Protein AF-A0A939XSK6-F1 (afdb_monomer_lite)

pLDDT: mean 89.53, std 6.81, range [53.38, 95.06]

Structure (mmCIF, N/CA/C/O backbone):
data_AF-A0A939XSK6-F1
#
_entry.id   AF-A0A939XSK6-F1
#
loop_
_atom_site.group_PDB
_atom_site.id
_atom_site.type_symbol
_atom_site.label_atom_id
_atom_site.label_alt_id
_atom_site.label_comp_id
_atom_site.label_asym_id
_atom_site.label_entity_id
_atom_site.label_seq_id
_atom_site.pdbx_PDB_ins_code
_atom_site.Cartn_x
_atom_site.Cartn_y
_atom_site.Cartn_z
_atom_site.occupancy
_atom_site.B_iso_or_equiv
_atom_site.auth_seq_id
_atom_site.auth_comp_id
_atom_site.auth_asym_id
_atom_site.auth_atom_id
_atom_site.pdbx_PDB_model_num
ATOM 1 N N . MET A 1 1 ? -13.984 -13.752 11.969 1.00 53.38 1 MET A N 1
ATOM 2 C CA . MET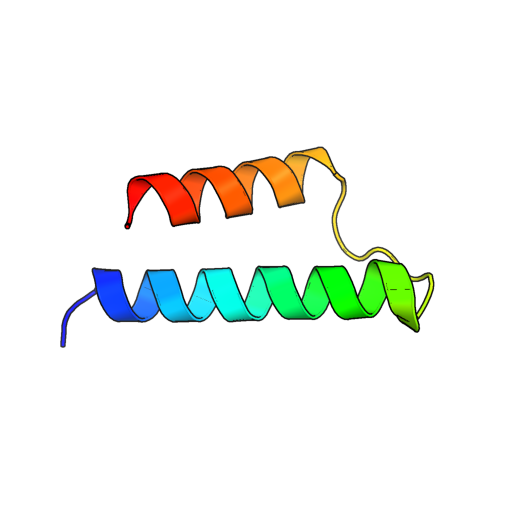 A 1 1 ? -13.019 -13.445 10.898 1.00 53.38 1 MET A CA 1
ATOM 3 C C . MET A 1 1 ? -13.137 -11.955 10.714 1.00 53.38 1 MET A C 1
ATOM 5 O O . MET A 1 1 ? -14.223 -11.505 10.370 1.00 53.38 1 MET A O 1
ATOM 9 N N . ASP A 1 2 ? -12.129 -11.213 11.143 1.00 77.19 2 ASP A N 1
ATOM 10 C CA . ASP A 1 2 ? -12.216 -9.762 11.232 1.00 77.19 2 ASP A CA 1
ATOM 11 C C . ASP A 1 2 ? -12.173 -9.178 9.814 1.00 77.19 2 ASP A C 1
ATOM 13 O O . ASP A 1 2 ? -11.232 -9.419 9.054 1.00 77.19 2 ASP A O 1
ATOM 17 N N . LEU A 1 3 ? -13.248 -8.495 9.413 1.00 78.38 3 LEU A N 1
ATOM 18 C CA . LEU A 1 3 ? -13.394 -7.955 8.056 1.00 78.38 3 LEU A CA 1
ATOM 19 C C . LEU A 1 3 ? -12.289 -6.928 7.746 1.00 78.38 3 LEU A C 1
ATOM 21 O O . LEU A 1 3 ? -11.833 -6.819 6.609 1.00 78.38 3 LEU A O 1
ATOM 25 N N . PHE A 1 4 ? -11.838 -6.217 8.781 1.00 84.00 4 PHE A N 1
ATOM 26 C CA . PHE A 1 4 ? -10.792 -5.204 8.710 1.00 84.00 4 PHE A C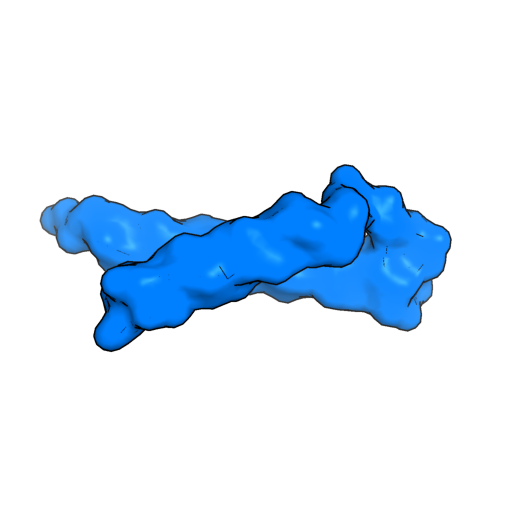A 1
ATOM 27 C C . PHE A 1 4 ? -9.427 -5.814 8.382 1.00 84.00 4 PHE A C 1
ATOM 29 O O . PHE A 1 4 ? -8.751 -5.352 7.466 1.00 84.00 4 PHE A O 1
ATOM 36 N N . GLU A 1 5 ? -9.057 -6.922 9.031 1.00 87.06 5 GLU A N 1
ATOM 37 C CA . GLU A 1 5 ? -7.795 -7.624 8.761 1.00 87.06 5 GLU A CA 1
ATOM 38 C C . GLU A 1 5 ? -7.713 -8.143 7.318 1.00 87.06 5 GLU A C 1
ATOM 40 O O . GLU A 1 5 ? -6.653 -8.095 6.686 1.00 87.06 5 GLU A O 1
ATOM 45 N N . GLN A 1 6 ? -8.834 -8.627 6.772 1.00 89.56 6 GLN A N 1
ATOM 46 C CA . GLN A 1 6 ? -8.900 -9.066 5.377 1.00 89.56 6 GLN A CA 1
ATOM 47 C C . GLN A 1 6 ? -8.698 -7.900 4.412 1.00 89.56 6 GLN A C 1
ATOM 49 O O . GLN A 1 6 ? -7.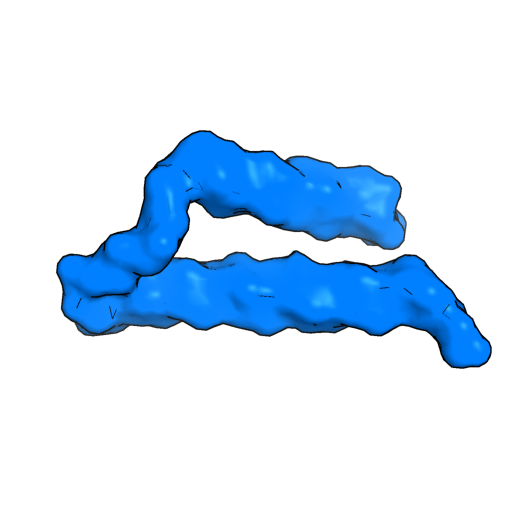922 -8.028 3.462 1.00 89.56 6 GLN A O 1
ATOM 54 N N . ARG A 1 7 ? -9.342 -6.759 4.679 1.00 90.38 7 ARG A N 1
ATOM 55 C CA . ARG A 1 7 ? -9.231 -5.572 3.830 1.00 90.38 7 ARG A CA 1
ATOM 56 C C . ARG A 1 7 ? -7.832 -4.960 3.874 1.00 90.38 7 ARG A C 1
ATOM 58 O O . ARG A 1 7 ? -7.277 -4.664 2.822 1.00 90.38 7 ARG A O 1
ATOM 65 N N . ILE A 1 8 ? -7.217 -4.875 5.053 1.00 92.44 8 ILE A N 1
ATOM 66 C CA . ILE A 1 8 ? -5.818 -4.444 5.222 1.00 92.44 8 ILE A CA 1
ATOM 67 C C . ILE A 1 8 ? -4.878 -5.328 4.398 1.00 92.44 8 ILE A C 1
ATOM 69 O O . ILE A 1 8 ? -3.988 -4.835 3.700 1.00 92.44 8 ILE A O 1
ATOM 73 N N . LYS A 1 9 ? -5.072 -6.651 4.454 1.00 93.00 9 LYS A N 1
ATOM 74 C CA . LYS A 1 9 ? -4.244 -7.596 3.701 1.00 93.00 9 LYS A CA 1
ATOM 75 C C . LYS A 1 9 ? -4.410 -7.421 2.190 1.00 93.00 9 LYS A C 1
ATOM 77 O O . LYS A 1 9 ? -3.417 -7.466 1.469 1.00 93.00 9 LYS A O 1
ATOM 82 N N . GLU A 1 10 ? -5.637 -7.211 1.728 1.00 93.19 10 GLU A N 1
ATOM 83 C CA . GLU A 1 10 ? -5.942 -6.973 0.318 1.00 93.19 10 GLU A CA 1
ATOM 84 C C . GLU A 1 10 ? -5.316 -5.666 -0.185 1.00 93.19 10 GLU A C 1
ATOM 86 O O . GLU A 1 10 ? -4.602 -5.675 -1.186 1.00 93.19 10 GLU A O 1
ATOM 91 N N . LEU A 1 11 ? -5.485 -4.563 0.550 1.00 93.88 11 LEU A N 1
ATOM 92 C CA . LEU A 1 11 ? -4.886 -3.269 0.214 1.00 93.88 11 LEU A CA 1
ATOM 93 C C . LEU A 1 11 ? -3.358 -3.355 0.142 1.00 93.88 11 LEU A C 1
ATOM 95 O O . LEU A 1 11 ? -2.751 -2.848 -0.802 1.00 93.88 11 LEU A O 1
ATOM 99 N N . ARG A 1 12 ? -2.724 -4.066 1.084 1.00 93.56 12 ARG A N 1
ATOM 100 C CA . ARG A 1 12 ? -1.275 -4.315 1.055 1.00 93.56 12 ARG A CA 1
ATOM 101 C C . ARG A 1 12 ? -0.838 -5.109 -0.174 1.00 93.56 12 ARG A C 1
ATOM 103 O O . ARG A 1 12 ? 0.218 -4.804 -0.728 1.00 93.56 12 ARG A O 1
ATOM 110 N N . ASP A 1 13 ? -1.600 -6.112 -0.604 1.00 94.19 13 ASP A N 1
ATOM 111 C CA . ASP A 1 13 ? -1.278 -6.889 -1.810 1.00 94.19 13 ASP A CA 1
ATOM 112 C C . ASP A 1 13 ? -1.372 -6.019 -3.070 1.00 94.19 13 ASP A C 1
ATOM 114 O O . ASP A 1 13 ? -0.432 -5.965 -3.866 1.00 94.19 13 ASP A O 1
ATOM 118 N N . ILE A 1 14 ? -2.457 -5.248 -3.188 1.00 93.00 14 ILE A N 1
ATOM 119 C CA . ILE A 1 14 ? -2.701 -4.324 -4.299 1.00 93.00 14 ILE A CA 1
ATOM 120 C C . ILE A 1 14 ? -1.570 -3.288 -4.396 1.00 93.00 14 ILE A C 1
ATOM 122 O O . ILE A 1 14 ? -0.958 -3.134 -5.455 1.00 93.00 14 ILE A O 1
ATOM 126 N N . ILE A 1 15 ? -1.227 -2.631 -3.284 1.00 92.88 15 ILE A N 1
ATOM 127 C CA . ILE A 1 15 ? -0.148 -1.632 -3.220 1.00 92.88 15 ILE A CA 1
ATOM 128 C C . ILE A 1 15 ? 1.199 -2.248 -3.624 1.00 92.88 15 ILE A C 1
ATOM 130 O O . ILE A 1 15 ? 1.929 -1.671 -4.432 1.00 92.88 15 ILE A O 1
ATOM 134 N N . ASN A 1 16 ? 1.530 -3.441 -3.121 1.00 93.31 16 ASN A N 1
ATOM 135 C CA . ASN A 1 16 ? 2.775 -4.125 -3.487 1.00 93.31 16 ASN A CA 1
ATOM 136 C C . ASN A 1 16 ? 2.823 -4.492 -4.970 1.00 93.31 16 ASN A C 1
ATOM 138 O O . ASN A 1 16 ? 3.858 -4.326 -5.620 1.00 93.31 16 ASN A O 1
ATOM 142 N N . ARG A 1 17 ? 1.706 -4.964 -5.524 1.00 92.94 17 ARG A N 1
ATOM 143 C CA . ARG A 1 17 ? 1.608 -5.317 -6.938 1.00 92.94 17 ARG A CA 1
ATOM 144 C C . ARG A 1 17 ? 1.770 -4.091 -7.829 1.00 92.94 17 ARG A C 1
ATOM 146 O O . ARG A 1 17 ? 2.482 -4.162 -8.829 1.00 92.94 17 ARG A O 1
ATOM 153 N N . HIS A 1 18 ? 1.181 -2.961 -7.446 1.00 90.75 18 HIS A N 1
ATOM 154 C CA . HIS A 1 18 ? 1.383 -1.697 -8.150 1.00 90.75 18 HIS A CA 1
ATOM 155 C C . HIS A 1 18 ? 2.823 -1.210 -8.060 1.00 90.75 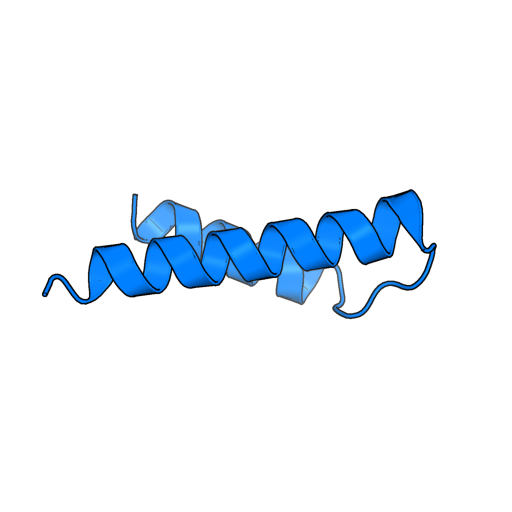18 HIS A C 1
ATOM 157 O O . HIS A 1 18 ? 3.392 -0.890 -9.099 1.00 90.75 18 HIS A O 1
ATOM 163 N N . ASN A 1 19 ? 3.448 -1.253 -6.882 1.00 90.88 19 ASN A N 1
ATOM 164 C CA . ASN A 1 19 ? 4.864 -0.915 -6.729 1.00 90.88 19 ASN A CA 1
ATOM 165 C C . ASN A 1 19 ? 5.753 -1.787 -7.623 1.00 90.88 19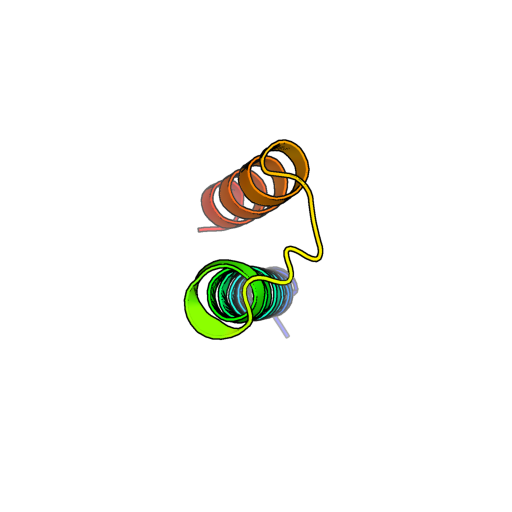 ASN A C 1
ATOM 167 O O . ASN A 1 19 ? 6.626 -1.273 -8.318 1.00 90.88 19 ASN A O 1
ATOM 171 N N . HIS A 1 20 ? 5.516 -3.099 -7.663 1.00 92.62 20 HIS A N 1
ATOM 172 C CA . HIS A 1 20 ? 6.264 -3.993 -8.543 1.00 92.62 20 HIS A CA 1
ATOM 173 C C . HIS A 1 20 ? 6.059 -3.628 -10.020 1.00 92.62 20 HIS A C 1
ATOM 175 O O . HIS A 1 20 ? 7.017 -3.492 -10.777 1.00 92.62 20 HIS A O 1
ATOM 181 N N . ASN A 1 21 ? 4.813 -3.407 -10.432 1.00 91.31 21 ASN A N 1
ATOM 182 C CA . ASN A 1 21 ? 4.490 -3.023 -11.800 1.00 91.31 21 ASN A CA 1
ATOM 183 C C . ASN A 1 21 ? 5.122 -1.674 -12.193 1.00 91.31 21 ASN A C 1
ATOM 185 O O . ASN A 1 21 ? 5.625 -1.534 -13.306 1.00 91.31 21 ASN A O 1
ATOM 189 N N . TYR A 1 22 ? 5.141 -0.708 -11.275 1.00 91.00 22 TYR A N 1
ATOM 190 C CA . TYR A 1 22 ? 5.689 0.630 -11.480 1.00 91.00 22 TYR A CA 1
ATOM 191 C C . TYR A 1 22 ? 7.221 0.616 -11.544 1.00 91.00 22 TYR A C 1
ATOM 193 O O . TYR A 1 22 ? 7.803 1.054 -12.533 1.00 91.00 22 TYR A O 1
ATOM 201 N N . TYR A 1 23 ? 7.879 0.062 -10.521 1.00 90.44 23 TYR A N 1
ATOM 202 C CA . TYR A 1 23 ? 9.336 0.127 -10.378 1.00 90.44 23 TYR A CA 1
ATOM 203 C C . TYR A 1 23 ? 10.088 -0.980 -11.123 1.00 90.44 23 TYR A C 1
ATOM 205 O O . TYR A 1 23 ? 11.220 -0.760 -11.546 1.00 90.44 23 TYR A O 1
ATOM 213 N N . VAL A 1 24 ? 9.498 -2.170 -11.273 1.00 92.56 24 VAL A N 1
ATOM 214 C CA . VAL A 1 24 ? 10.168 -3.327 -11.895 1.00 92.56 24 VAL A CA 1
ATOM 215 C C . VAL A 1 24 ? 9.756 -3.467 -13.353 1.00 92.56 24 VAL A C 1
ATOM 217 O O . VAL A 1 24 ? 10.608 -3.542 -14.235 1.00 92.56 24 VAL A O 1
ATOM 220 N N . LEU A 1 25 ? 8.448 -3.488 -13.619 1.00 91.94 25 LEU A N 1
ATOM 221 C CA . LEU A 1 25 ? 7.935 -3.761 -14.964 1.00 91.94 25 LEU A CA 1
ATOM 222 C C . LEU A 1 25 ? 7.814 -2.507 -15.840 1.00 91.94 25 LEU A C 1
ATOM 224 O O . LEU A 1 25 ? 7.581 -2.650 -17.037 1.00 91.94 25 LEU A O 1
ATOM 228 N N . ASN A 1 26 ? 7.973 -1.300 -15.274 1.00 90.19 26 ASN A N 1
ATOM 229 C CA . ASN A 1 26 ? 7.692 -0.023 -15.951 1.00 90.19 26 ASN A CA 1
ATOM 230 C C . ASN A 1 26 ? 6.310 -0.019 -16.640 1.00 90.19 26 ASN A C 1
ATOM 232 O O . ASN A 1 26 ? 6.119 0.568 -17.704 1.00 90.19 26 ASN A O 1
ATOM 236 N N . ALA A 1 27 ? 5.348 -0.713 -16.032 1.00 90.25 27 ALA A N 1
ATOM 237 C CA . ALA A 1 27 ? 4.009 -0.949 -16.552 1.00 90.25 27 ALA A CA 1
ATOM 238 C C . ALA A 1 27 ? 2.972 -0.541 -15.492 1.00 90.25 27 ALA A C 1
ATOM 240 O O . ALA A 1 27 ? 2.319 -1.409 -14.904 1.00 90.25 27 ALA A O 1
ATOM 241 N N . PRO A 1 28 ? 2.836 0.764 -15.185 1.00 86.25 28 PRO A N 1
ATOM 242 C CA . PRO A 1 28 ? 1.863 1.237 -14.208 1.00 86.25 28 PRO A CA 1
ATOM 243 C C . PRO A 1 28 ? 0.458 0.758 -14.587 1.00 86.25 28 PRO A C 1
ATOM 245 O O . PRO A 1 28 ? 0.010 0.899 -15.722 1.00 86.25 28 PRO A O 1
ATOM 248 N N . THR A 1 29 ? -0.218 0.142 -13.620 1.00 85.12 29 THR A N 1
ATOM 249 C CA . THR A 1 29 ? -1.549 -0.475 -13.797 1.00 85.12 29 THR A CA 1
ATOM 250 C C . THR A 1 29 ? -2.669 0.381 -13.217 1.00 85.12 29 THR A C 1
ATOM 252 O O . THR A 1 29 ? -3.829 0.171 -13.554 1.00 85.12 29 THR A O 1
ATOM 255 N N . VAL A 1 30 ? -2.314 1.353 -12.378 1.00 87.81 30 VAL A N 1
ATOM 256 C CA . VAL A 1 30 ? -3.194 2.368 -11.794 1.00 87.81 30 VAL A CA 1
ATOM 257 C C . VAL A 1 30 ? -2.497 3.721 -11.864 1.00 87.81 30 VAL A C 1
ATOM 259 O O . VAL A 1 30 ? -1.269 3.783 -11.949 1.00 87.81 30 VAL A O 1
ATOM 262 N N . SER A 1 31 ? -3.285 4.794 -11.848 1.00 90.00 31 SER A N 1
ATOM 263 C CA . SER A 1 31 ? -2.767 6.161 -11.771 1.00 90.00 31 SER A CA 1
ATOM 264 C C . SER A 1 31 ? -2.286 6.477 -10.353 1.00 90.00 31 SER A C 1
ATOM 266 O O . SER A 1 31 ? -2.803 5.901 -9.397 1.00 90.00 31 SER A O 1
ATOM 268 N N . ASP A 1 32 ? -1.392 7.457 -10.202 1.00 87.62 32 ASP A N 1
ATOM 269 C CA . ASP A 1 32 ? -0.943 7.934 -8.884 1.00 87.62 32 ASP A CA 1
ATOM 270 C C . ASP A 1 32 ? -2.112 8.274 -7.944 1.00 87.62 32 ASP A C 1
ATOM 272 O O . ASP A 1 32 ? -2.115 7.850 -6.797 1.00 87.62 32 ASP A O 1
ATOM 276 N N . GLN A 1 33 ? -3.174 8.915 -8.450 1.00 92.75 33 GLN A N 1
ATOM 277 C CA . GLN A 1 33 ? -4.366 9.239 -7.655 1.00 92.75 33 GLN A CA 1
ATOM 278 C C . GLN A 1 33 ? -5.079 8.001 -7.080 1.00 92.75 33 GLN A C 1
ATOM 280 O O . GLN A 1 33 ? -5.546 8.030 -5.943 1.00 92.75 33 GLN A O 1
ATOM 285 N N . GLU A 1 34 ? -5.179 6.922 -7.858 1.00 91.75 34 GLU A N 1
ATOM 286 C CA . GLU A 1 34 ? -5.792 5.666 -7.404 1.00 91.75 34 GLU A CA 1
ATOM 287 C C . GLU A 1 34 ? -4.904 5.000 -6.346 1.00 91.75 34 GLU A C 1
ATOM 289 O O . GLU A 1 34 ? -5.393 4.476 -5.348 1.00 91.75 34 GLU A O 1
ATOM 294 N N . PHE A 1 35 ? -3.585 5.068 -6.530 1.00 91.19 35 PHE A N 1
ATOM 295 C CA . PHE A 1 35 ? -2.617 4.557 -5.567 1.00 91.19 35 PHE A CA 1
ATOM 296 C C . PHE A 1 35 ? -2.637 5.339 -4.243 1.00 91.19 35 PHE A C 1
ATOM 298 O O . PHE A 1 35 ? -2.654 4.730 -3.173 1.00 91.19 35 PHE A O 1
ATOM 305 N N . ASP A 1 36 ? -2.719 6.670 -4.301 1.00 93.69 36 ASP A N 1
ATOM 306 C CA . ASP A 1 36 ? -2.914 7.538 -3.134 1.00 93.69 36 ASP A CA 1
ATOM 307 C C . ASP A 1 36 ? -4.218 7.212 -2.389 1.00 93.69 36 ASP A C 1
ATOM 309 O O . ASP A 1 36 ? -4.245 7.195 -1.156 1.00 93.69 36 ASP A O 1
ATOM 313 N N . ALA A 1 37 ? -5.301 6.917 -3.117 1.00 94.44 37 ALA A N 1
ATOM 314 C CA . ALA A 1 37 ? -6.573 6.526 -2.513 1.00 94.44 37 ALA A CA 1
ATOM 315 C C . ALA A 1 37 ? -6.458 5.190 -1.757 1.00 94.44 37 ALA A C 1
ATOM 317 O O . ALA A 1 37 ? -6.912 5.095 -0.617 1.00 94.44 37 ALA A O 1
ATOM 318 N N . LEU A 1 38 ? -5.789 4.193 -2.348 1.00 92.88 38 LEU A N 1
ATOM 319 C CA . LEU A 1 38 ? -5.529 2.892 -1.719 1.00 92.88 38 LEU A CA 1
ATOM 320 C C . LEU A 1 38 ? -4.653 3.017 -0.465 1.00 92.88 38 LEU A C 1
ATOM 322 O O . LEU A 1 38 ? -4.911 2.361 0.543 1.00 92.88 38 LEU A O 1
ATOM 326 N N . LEU A 1 39 ? -3.628 3.873 -0.512 1.00 92.50 39 LEU A N 1
ATOM 327 C CA . LEU A 1 39 ? -2.775 4.166 0.641 1.00 92.50 39 LEU A CA 1
ATOM 328 C C . LEU A 1 39 ? -3.553 4.840 1.770 1.00 92.50 39 LEU A C 1
ATOM 330 O O . LEU A 1 39 ? -3.375 4.482 2.934 1.00 92.50 39 LEU A O 1
ATOM 334 N N . ARG A 1 40 ? -4.421 5.797 1.435 1.00 95.06 40 ARG A N 1
ATOM 335 C CA . ARG A 1 40 ? -5.259 6.484 2.420 1.00 95.06 40 ARG A CA 1
ATOM 336 C C . ARG A 1 40 ? -6.281 5.542 3.048 1.00 95.06 40 ARG A C 1
ATOM 338 O O . ARG A 1 40 ? -6.481 5.613 4.252 1.00 95.06 40 ARG A O 1
ATOM 345 N N . GLU A 1 41 ? -6.879 4.646 2.266 1.00 93.19 41 GLU A N 1
ATOM 346 C CA . GLU A 1 41 ? -7.778 3.614 2.792 1.00 93.19 41 GLU A CA 1
ATOM 347 C C . GLU A 1 41 ? -7.040 2.669 3.748 1.00 93.19 41 GLU A C 1
ATOM 349 O O . GLU A 1 41 ? -7.546 2.361 4.821 1.00 93.19 41 GLU A O 1
ATOM 354 N N . LEU A 1 42 ? -5.813 2.257 3.409 1.00 92.44 42 LEU A N 1
ATOM 355 C CA . LEU A 1 42 ? -4.999 1.419 4.290 1.00 92.44 42 LEU A CA 1
ATOM 356 C C . LEU A 1 42 ? -4.670 2.133 5.611 1.00 92.44 42 LEU A C 1
ATOM 358 O O . LEU A 1 42 ? -4.724 1.504 6.660 1.00 92.44 42 LEU A O 1
ATOM 362 N N . GLN A 1 43 ? -4.356 3.431 5.558 1.00 91.12 43 GLN A N 1
ATOM 363 C CA . GLN A 1 43 ? -4.083 4.249 6.746 1.00 91.12 43 GLN A CA 1
ATOM 364 C C . GLN A 1 43 ? -5.309 4.480 7.632 1.00 91.12 43 GLN A C 1
ATOM 366 O O . GLN A 1 43 ? -5.142 4.654 8.829 1.00 91.12 43 GLN A O 1
ATOM 371 N N . ASP A 1 44 ? -6.513 4.522 7.062 1.00 92.06 44 ASP A N 1
ATOM 372 C CA . ASP A 1 44 ? -7.757 4.693 7.827 1.00 92.06 44 ASP A CA 1
ATOM 373 C C . ASP A 1 44 ? -8.155 3.403 8.570 1.00 92.06 44 ASP A C 1
ATOM 375 O O . ASP A 1 44 ? -8.886 3.441 9.558 1.00 92.06 44 ASP A O 1
ATOM 379 N N . LEU A 1 45 ? -7.661 2.254 8.090 1.00 86.75 45 LEU A N 1
ATOM 380 C CA . LEU A 1 45 ? -7.940 0.928 8.642 1.00 86.75 45 LEU A CA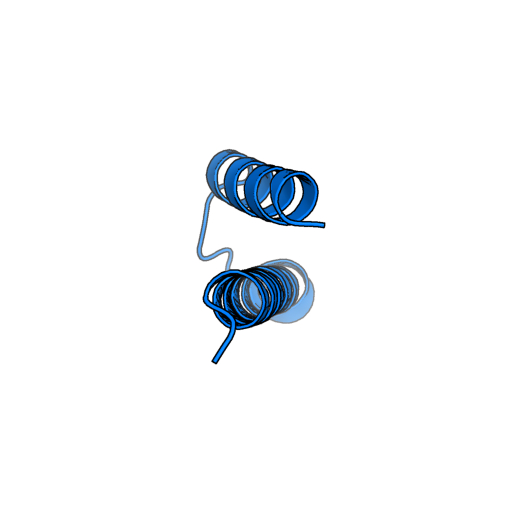 1
ATOM 381 C C . LEU A 1 45 ? -6.883 0.437 9.655 1.00 86.75 45 LEU A C 1
ATOM 383 O O . LEU A 1 45 ? -7.182 -0.511 10.384 1.00 86.75 45 LEU A O 1
ATOM 387 N N . GLU A 1 46 ? -5.679 1.028 9.688 1.00 77.25 46 GLU A N 1
ATOM 388 C CA . GLU A 1 46 ? -4.618 0.777 10.696 1.00 77.25 46 GLU A CA 1
ATOM 389 C C . GLU A 1 46 ? -4.769 1.658 11.947 1.00 77.25 46 GLU A C 1
ATOM 391 O O . GLU A 1 46 ? -4.584 1.107 13.059 1.00 77.25 46 GLU A O 1
#

Sequence (46 aa):
MDLFEQRIKELRDIINRHNHNYYVLNAPTVSDQEFDALLRELQDLE

Foldseek 3Di:
DDPLVVLLVVLVVVLVVQVCCVVPVVHRPDDPVVSVVSVVVNVVSD

Secondary structure (DSSP, 8-state):
--HHHHHHHHHHHHHHHHHHHHHTSS---S-HHHHHHHHHHHHHH-

Radius of gyration: 11.35 Å; chains: 1; bounding box: 24×23×28 Å